Protein AF-A0A9W9V445-F1 (afdb_monomer_lite)

Radius of gyration: 30.76 Å; chains: 1; bounding box: 85×66×63 Å

Structure (mmCIF, N/CA/C/O backbone):
data_AF-A0A9W9V445-F1
#
_entry.id   AF-A0A9W9V445-F1
#
loop_
_atom_site.group_PDB
_atom_site.id
_atom_site.type_symbol
_atom_site.label_atom_id
_atom_site.label_alt_id
_atom_site.label_comp_id
_atom_site.label_asym_id
_atom_site.label_entity_id
_atom_site.label_seq_id
_atom_site.pdbx_PDB_ins_code
_atom_site.Cartn_x
_atom_site.Cartn_y
_atom_site.Cartn_z
_atom_site.occupancy
_atom_site.B_iso_or_equiv
_atom_site.auth_seq_id
_atom_site.auth_comp_id
_atom_site.auth_asym_id
_atom_site.auth_atom_id
_atom_site.pdbx_PDB_model_num
ATOM 1 N N . MET A 1 1 ? 63.139 -56.701 -39.073 1.00 40.16 1 MET A N 1
ATOM 2 C CA . MET A 1 1 ? 63.819 -56.403 -37.792 1.00 40.16 1 MET A CA 1
ATOM 3 C C . MET A 1 1 ? 64.157 -54.921 -37.763 1.00 40.16 1 MET A C 1
ATOM 5 O O . MET A 1 1 ? 64.751 -54.468 -38.732 1.00 40.16 1 MET A O 1
ATOM 9 N N . ARG A 1 2 ? 63.835 -54.246 -36.643 1.00 40.69 2 ARG A N 1
ATOM 10 C CA . ARG A 1 2 ? 64.072 -52.819 -36.305 1.00 40.69 2 ARG A CA 1
ATOM 11 C C . ARG A 1 2 ? 63.131 -51.822 -37.005 1.00 40.69 2 ARG A C 1
ATOM 13 O O . ARG A 1 2 ? 62.869 -51.989 -38.182 1.00 40.69 2 ARG A O 1
ATOM 20 N N . LEU A 1 3 ? 62.591 -50.780 -36.374 1.00 40.00 3 LEU A N 1
ATOM 21 C CA . LEU A 1 3 ? 62.615 -50.267 -34.995 1.00 40.00 3 LEU A CA 1
ATOM 22 C C . LEU A 1 3 ? 61.438 -49.271 -34.878 1.00 40.00 3 LEU A C 1
ATOM 24 O O . LEU A 1 3 ? 61.058 -48.643 -35.861 1.00 40.00 3 LEU A O 1
ATOM 28 N N . SER A 1 4 ? 60.870 -49.166 -33.682 1.00 45.94 4 SER A N 1
ATOM 29 C CA . SER A 1 4 ? 59.727 -48.337 -33.292 1.00 45.94 4 SER A CA 1
ATOM 30 C C . SER A 1 4 ? 59.902 -46.831 -33.532 1.00 45.94 4 SER A C 1
ATOM 32 O O . SER A 1 4 ? 60.993 -46.306 -33.328 1.00 45.94 4 SER A O 1
ATOM 34 N N . ALA A 1 5 ? 58.793 -46.124 -33.773 1.00 51.00 5 ALA A N 1
ATOM 35 C CA . ALA A 1 5 ? 58.554 -44.791 -33.212 1.00 51.00 5 ALA A CA 1
ATOM 36 C C . ALA A 1 5 ? 57.044 -44.516 -33.115 1.00 51.00 5 ALA A C 1
ATOM 38 O O . ALA A 1 5 ? 56.316 -44.541 -34.103 1.00 51.00 5 ALA A O 1
ATOM 39 N N . ILE A 1 6 ? 56.597 -44.304 -31.881 1.00 55.03 6 ILE A N 1
ATOM 40 C CA . ILE A 1 6 ? 55.243 -43.944 -31.466 1.00 55.03 6 ILE A CA 1
ATOM 41 C C . ILE A 1 6 ? 55.073 -42.439 -31.695 1.00 55.03 6 ILE A C 1
ATOM 43 O O . ILE A 1 6 ? 55.910 -41.667 -31.235 1.00 55.03 6 ILE A O 1
ATOM 47 N N . LEU A 1 7 ? 53.979 -42.015 -32.330 1.00 53.41 7 LEU A N 1
ATOM 48 C CA . LEU A 1 7 ? 53.530 -40.621 -32.308 1.00 53.41 7 LEU A CA 1
ATOM 49 C C . LEU A 1 7 ? 52.068 -40.573 -31.854 1.00 53.41 7 LEU A C 1
ATOM 51 O O . LEU A 1 7 ? 51.158 -40.990 -32.568 1.00 53.41 7 LEU A O 1
ATOM 55 N N . LEU A 1 8 ? 51.880 -40.086 -30.625 1.00 53.28 8 LEU A N 1
ATOM 56 C CA . LEU A 1 8 ? 50.598 -39.663 -30.078 1.00 53.28 8 LEU A CA 1
ATOM 57 C C . LEU A 1 8 ? 50.158 -38.355 -30.745 1.00 53.28 8 LEU A C 1
ATOM 59 O O . LEU A 1 8 ? 50.933 -37.404 -30.796 1.00 53.28 8 LEU A O 1
ATOM 63 N N . ALA A 1 9 ? 48.886 -38.270 -31.126 1.00 52.50 9 ALA A N 1
ATOM 64 C CA . ALA A 1 9 ? 48.158 -37.006 -31.173 1.00 52.50 9 ALA A CA 1
ATOM 65 C C . ALA A 1 9 ? 46.660 -37.273 -30.966 1.00 52.50 9 ALA A C 1
ATOM 67 O O . ALA A 1 9 ? 45.890 -37.451 -31.905 1.00 52.50 9 ALA A O 1
ATOM 68 N N . THR A 1 10 ? 46.245 -37.317 -29.703 1.00 52.97 10 THR A N 1
ATOM 69 C CA . THR A 1 10 ? 44.850 -37.126 -29.307 1.00 52.97 10 THR A CA 1
ATOM 70 C C . THR A 1 10 ? 44.477 -35.670 -29.569 1.00 52.97 10 THR A C 1
ATOM 72 O O . THR A 1 10 ? 44.942 -34.785 -28.853 1.00 52.97 10 THR A O 1
ATOM 75 N N . GLN A 1 11 ? 43.642 -35.408 -30.573 1.00 55.53 11 GLN A N 1
ATOM 76 C CA . GLN A 1 11 ? 42.953 -34.125 -30.695 1.00 55.53 11 GLN A CA 1
ATOM 77 C C . GLN A 1 11 ? 41.474 -34.326 -30.383 1.00 55.53 11 GLN A C 1
ATOM 79 O O . GLN A 1 11 ? 40.670 -34.770 -31.197 1.00 55.53 11 GLN A O 1
ATOM 84 N N . THR A 1 12 ? 41.158 -34.019 -29.131 1.00 46.72 12 THR A N 1
ATOM 85 C CA . THR A 1 12 ? 39.826 -33.738 -28.615 1.00 46.72 12 THR A CA 1
ATOM 86 C C . THR A 1 12 ? 39.226 -32.566 -29.388 1.00 46.72 12 THR A C 1
ATOM 88 O O . THR A 1 12 ? 39.647 -31.425 -29.197 1.00 46.72 12 THR A O 1
ATOM 91 N N . LEU A 1 13 ? 38.231 -32.814 -30.242 1.00 48.59 13 LEU A N 1
ATOM 92 C CA . LEU A 1 13 ? 37.425 -31.732 -30.803 1.00 48.59 13 LEU A CA 1
ATOM 93 C C . LEU A 1 13 ? 36.432 -31.261 -29.735 1.00 48.59 13 LEU A C 1
ATOM 95 O O . LEU A 1 13 ? 35.345 -31.808 -29.551 1.00 48.59 13 LEU A O 1
ATOM 99 N N . GLN A 1 14 ? 36.877 -30.248 -28.998 1.00 47.19 14 GLN A N 1
ATOM 100 C CA . GLN A 1 14 ? 36.073 -29.398 -28.137 1.00 47.19 14 GLN A CA 1
ATOM 101 C C . GLN A 1 14 ? 34.938 -28.777 -28.965 1.00 47.19 14 GLN A C 1
ATOM 103 O O . GLN A 1 14 ? 35.184 -27.976 -29.864 1.00 47.19 14 GLN A O 1
ATOM 108 N N . ARG A 1 15 ? 33.682 -29.104 -28.646 1.00 45.16 15 ARG A N 1
ATOM 109 C CA . ARG A 1 15 ? 32.560 -28.203 -28.933 1.00 45.16 15 ARG A CA 1
ATOM 110 C C . ARG A 1 15 ? 32.452 -27.241 -27.751 1.00 45.16 15 ARG A C 1
ATOM 112 O O . ARG A 1 15 ? 32.084 -27.700 -26.668 1.00 45.16 15 ARG A O 1
ATOM 119 N N . PRO A 1 16 ? 32.769 -25.944 -27.899 1.00 50.16 16 PRO A N 1
ATOM 120 C CA . PRO A 1 16 ? 32.435 -24.989 -26.863 1.00 50.16 16 PRO A CA 1
ATOM 121 C C . PRO A 1 16 ? 30.910 -24.872 -26.814 1.00 50.16 16 PRO A C 1
ATOM 123 O O . PRO A 1 16 ? 30.241 -24.585 -27.806 1.00 50.16 16 PRO A O 1
ATOM 126 N N . VAL A 1 17 ? 30.374 -25.161 -25.635 1.00 50.66 17 VAL A N 1
ATOM 127 C CA . VAL A 1 17 ? 28.994 -24.911 -25.243 1.00 50.66 17 VAL A CA 1
ATOM 128 C C . VAL A 1 17 ? 28.722 -23.416 -25.44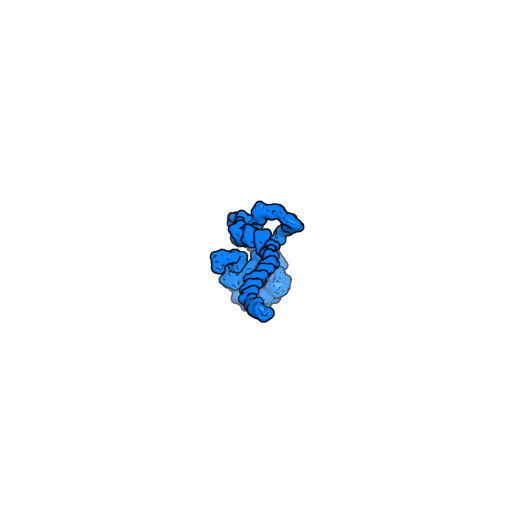0 1.00 50.66 17 VAL A C 1
ATOM 130 O O . VAL A 1 17 ? 29.191 -22.585 -24.664 1.00 50.66 17 VAL A O 1
ATOM 133 N N . MET A 1 18 ? 27.976 -23.057 -26.490 1.00 54.84 18 MET A N 1
ATOM 134 C CA . MET A 1 18 ? 27.376 -21.728 -26.623 1.00 54.84 18 MET A CA 1
ATOM 135 C C . MET A 1 18 ? 26.239 -21.593 -25.603 1.00 54.84 18 MET A C 1
ATOM 137 O O . MET A 1 18 ? 25.065 -21.718 -25.931 1.00 54.84 18 MET A O 1
ATOM 141 N N . ALA A 1 19 ? 26.603 -21.349 -24.347 1.00 52.50 19 ALA A N 1
ATOM 142 C CA . ALA A 1 19 ? 25.705 -20.889 -23.292 1.00 52.50 19 ALA A CA 1
ATOM 143 C C . ALA A 1 19 ? 26.143 -19.488 -22.837 1.00 52.50 19 ALA A C 1
ATOM 145 O O . ALA A 1 19 ? 26.524 -19.289 -21.692 1.00 52.50 19 ALA A O 1
ATOM 146 N N . TRP A 1 20 ? 26.169 -18.523 -23.761 1.00 49.12 20 TRP A N 1
ATOM 147 C CA . TRP A 1 20 ? 26.598 -17.140 -23.488 1.00 49.12 20 TRP A CA 1
ATOM 148 C C . TRP A 1 20 ? 25.628 -16.093 -24.059 1.00 49.12 20 TRP A C 1
ATOM 150 O O . TRP A 1 20 ? 26.036 -14.994 -24.410 1.00 49.12 20 TRP A O 1
ATOM 160 N N . VAL A 1 21 ? 24.331 -16.411 -24.140 1.00 49.03 21 VAL A N 1
ATOM 161 C CA . VAL A 1 21 ? 23.286 -15.433 -24.530 1.00 49.03 21 VAL A CA 1
ATOM 162 C C . VAL A 1 21 ? 22.368 -15.058 -23.351 1.00 49.03 21 VAL A C 1
ATOM 164 O O . VAL A 1 21 ? 21.496 -14.214 -23.487 1.00 49.03 21 VAL A O 1
ATOM 167 N N . GLY A 1 22 ? 22.574 -15.638 -22.160 1.00 45.44 22 GLY A N 1
ATOM 168 C CA . GLY A 1 22 ? 21.703 -15.427 -20.989 1.00 45.44 22 GLY A CA 1
ATOM 169 C C . GLY A 1 22 ? 22.241 -14.503 -19.889 1.00 45.44 22 GLY A C 1
ATOM 170 O O . GLY A 1 22 ? 21.550 -14.288 -18.902 1.00 45.44 22 GLY A O 1
ATOM 171 N N . LEU A 1 23 ? 23.469 -13.983 -20.005 1.00 45.88 23 LEU A N 1
ATOM 172 C CA . LEU A 1 23 ? 24.137 -13.263 -18.903 1.00 45.88 23 LEU A CA 1
ATOM 173 C C . LEU A 1 23 ? 24.054 -11.732 -18.992 1.00 45.88 23 LEU A C 1
ATOM 175 O O . LEU A 1 23 ? 24.253 -11.055 -17.988 1.00 45.88 23 LEU A O 1
ATOM 179 N N . GLN A 1 24 ? 23.733 -11.163 -20.157 1.00 44.56 24 GLN A N 1
ATOM 180 C CA . GLN A 1 24 ? 23.664 -9.703 -20.318 1.00 44.56 24 GLN A CA 1
ATOM 181 C C . GLN A 1 24 ? 22.352 -9.086 -19.808 1.00 44.56 24 GLN A C 1
ATOM 183 O O . GLN A 1 24 ? 22.333 -7.895 -19.512 1.00 44.56 24 GLN A O 1
ATOM 188 N N . SER A 1 25 ? 21.285 -9.870 -19.616 1.00 47.72 25 SER A N 1
ATOM 189 C CA . SER A 1 25 ? 20.020 -9.367 -19.055 1.00 47.72 25 SER A CA 1
ATOM 190 C C . SER A 1 25 ? 20.063 -9.148 -17.538 1.00 47.72 25 SER A C 1
ATOM 192 O O . SER A 1 25 ? 19.163 -8.522 -16.991 1.00 47.72 25 SER A O 1
ATOM 194 N N . VAL A 1 26 ? 21.099 -9.643 -16.847 1.00 51.41 26 VAL A N 1
ATOM 195 C CA . VAL A 1 26 ? 21.236 -9.529 -15.381 1.00 51.41 26 VAL A CA 1
ATOM 196 C C . VAL A 1 26 ? 21.886 -8.199 -14.963 1.00 51.41 26 VAL A C 1
ATOM 198 O O . VAL A 1 26 ? 21.786 -7.793 -13.811 1.00 51.41 26 VAL A O 1
ATOM 201 N N . LEU A 1 27 ? 22.533 -7.483 -15.889 1.00 53.69 27 LEU A N 1
ATOM 202 C CA . LEU A 1 27 ? 23.298 -6.263 -15.579 1.00 53.69 27 LEU A CA 1
ATOM 203 C C . LEU A 1 27 ? 22.538 -4.958 -15.834 1.00 53.69 27 LEU A C 1
ATOM 205 O O . LEU A 1 27 ? 22.994 -3.888 -15.432 1.00 53.69 27 LEU A O 1
ATOM 209 N N . SER A 1 28 ? 21.392 -5.017 -16.503 1.00 62.34 28 SER A N 1
ATOM 210 C CA . SER A 1 28 ? 20.640 -3.826 -16.868 1.00 62.34 28 SER A CA 1
ATOM 211 C C . SER A 1 28 ? 19.577 -3.540 -15.802 1.00 62.34 28 SER A C 1
ATOM 213 O O . SER A 1 28 ? 18.540 -4.200 -15.758 1.00 62.34 28 SER A O 1
ATOM 215 N N . ARG A 1 29 ? 19.862 -2.588 -14.903 1.00 72.75 29 ARG A N 1
ATOM 216 C CA . ARG A 1 29 ? 18.936 -2.177 -13.833 1.00 72.75 29 ARG A CA 1
ATOM 217 C C . ARG A 1 29 ? 17.658 -1.579 -14.439 1.00 72.75 29 ARG A C 1
ATOM 219 O O . ARG A 1 29 ? 17.781 -0.746 -15.336 1.00 72.75 29 ARG A O 1
ATOM 226 N N . PRO A 1 30 ? 16.459 -1.955 -13.962 1.00 82.94 30 PRO A N 1
ATOM 227 C CA . PRO A 1 30 ? 15.220 -1.344 -14.433 1.00 82.94 30 PRO A CA 1
ATOM 228 C C . PRO A 1 30 ? 15.207 0.162 -14.143 1.00 82.94 30 PRO A C 1
ATOM 230 O O . PRO A 1 30 ? 15.832 0.627 -13.184 1.00 82.94 30 PRO A O 1
ATOM 233 N N . ALA A 1 31 ? 14.491 0.923 -14.971 1.00 87.69 31 ALA A N 1
ATOM 234 C CA . ALA A 1 31 ? 14.257 2.337 -14.709 1.00 87.69 31 ALA A CA 1
ATOM 235 C C . ALA A 1 31 ? 13.204 2.446 -13.604 1.00 87.69 31 ALA A C 1
ATOM 237 O O . ALA A 1 31 ? 12.093 1.952 -13.776 1.00 87.69 31 ALA A O 1
ATOM 238 N N . CYS A 1 32 ? 13.558 3.042 -12.465 1.00 90.06 32 CYS A N 1
ATOM 239 C CA . CYS A 1 32 ? 12.673 3.124 -11.308 1.00 90.06 32 CYS A CA 1
ATOM 240 C C . CYS A 1 32 ? 12.432 4.569 -10.877 1.00 90.06 32 CYS A C 1
ATOM 242 O O . CYS A 1 32 ? 13.363 5.373 -10.819 1.00 90.06 32 CYS A O 1
ATOM 244 N N . TYR A 1 33 ? 11.191 4.862 -10.501 1.00 92.44 33 TYR A N 1
ATOM 245 C CA . TYR A 1 33 ? 10.725 6.182 -10.102 1.00 92.44 33 TYR A CA 1
ATOM 246 C C . TYR A 1 33 ? 10.020 6.077 -8.754 1.00 92.44 33 TYR A C 1
ATOM 248 O O . TYR A 1 33 ? 9.085 5.291 -8.590 1.00 92.44 33 TYR A O 1
ATOM 256 N N . ASP A 1 34 ? 10.490 6.851 -7.778 1.00 94.44 34 ASP A N 1
ATOM 257 C CA . ASP A 1 34 ? 9.814 6.979 -6.492 1.00 94.44 34 ASP A CA 1
ATOM 258 C C . ASP A 1 34 ? 8.644 7.961 -6.617 1.00 94.44 34 ASP A C 1
ATOM 260 O O . ASP A 1 34 ? 8.770 9.033 -7.209 1.00 94.44 34 ASP A O 1
ATOM 264 N N . SER A 1 35 ? 7.503 7.590 -6.043 1.00 94.44 35 SER A N 1
ATOM 265 C CA . SER A 1 35 ? 6.296 8.415 -6.029 1.00 94.44 35 SER A CA 1
ATOM 266 C C . SER A 1 35 ? 5.482 8.165 -4.772 1.00 94.44 35 SER A C 1
ATOM 268 O O . SER A 1 35 ? 5.492 7.056 -4.232 1.00 94.44 35 SER A O 1
ATOM 270 N N . ASP A 1 36 ? 4.711 9.161 -4.353 1.00 95.69 36 ASP A N 1
ATOM 271 C CA . ASP A 1 36 ? 3.769 9.015 -3.250 1.00 95.69 36 ASP A CA 1
ATOM 272 C C . ASP A 1 36 ? 2.331 8.949 -3.785 1.00 95.69 36 ASP A C 1
ATOM 274 O O . ASP A 1 36 ? 1.916 9.760 -4.615 1.00 95.69 36 ASP A O 1
ATOM 278 N N . VAL A 1 37 ? 1.579 7.949 -3.326 1.00 93.88 37 VAL A N 1
ATOM 279 C CA . VAL A 1 37 ? 0.193 7.691 -3.722 1.00 93.88 37 VAL A CA 1
ATOM 280 C C . VAL A 1 37 ? -0.723 8.065 -2.568 1.00 93.88 37 VAL A C 1
ATOM 282 O O . VAL A 1 37 ? -0.670 7.462 -1.495 1.00 93.88 37 VAL A O 1
ATOM 285 N N . THR A 1 38 ? -1.605 9.036 -2.794 1.00 96.38 38 THR A N 1
ATOM 286 C CA . THR A 1 38 ? -2.627 9.398 -1.810 1.00 96.38 38 THR A CA 1
ATOM 287 C C . THR A 1 38 ? -3.816 8.447 -1.911 1.00 96.38 38 THR A C 1
ATOM 289 O O . THR A 1 38 ? -4.432 8.317 -2.967 1.00 96.38 38 THR A O 1
ATOM 292 N N . VAL A 1 39 ? -4.151 7.794 -0.799 1.00 94.12 39 VAL A N 1
ATOM 293 C CA . VAL A 1 39 ? -5.283 6.873 -0.679 1.00 94.12 39 VAL A CA 1
ATOM 294 C C . VAL A 1 39 ? -6.247 7.395 0.373 1.00 94.12 39 VAL A C 1
ATOM 296 O O . VAL A 1 39 ? -5.875 7.623 1.525 1.00 94.12 39 VAL A O 1
ATOM 299 N N . HIS A 1 40 ? -7.506 7.544 -0.021 1.00 96.00 40 HIS A N 1
ATOM 300 C CA . HIS A 1 40 ? -8.592 7.891 0.883 1.00 96.00 40 HIS A CA 1
ATOM 301 C C . HIS A 1 40 ? -9.292 6.618 1.339 1.00 96.00 40 HIS A C 1
ATOM 303 O O . HIS A 1 40 ? -9.750 5.825 0.517 1.00 96.00 40 HIS A O 1
ATOM 309 N N . VAL A 1 41 ? -9.402 6.438 2.650 1.00 93.56 41 VAL A N 1
ATOM 310 C CA . VAL A 1 41 ? -10.205 5.367 3.236 1.00 93.56 41 VAL A CA 1
ATOM 311 C C . VAL A 1 41 ? -11.365 5.975 3.998 1.00 93.56 41 VAL A C 1
ATOM 313 O O . VAL A 1 41 ? -11.233 7.009 4.655 1.00 93.56 41 VAL A O 1
ATOM 316 N N . SER A 1 42 ? -12.514 5.324 3.898 1.00 94.69 42 SER A N 1
ATOM 317 C CA . SER A 1 42 ? -13.712 5.704 4.633 1.00 94.69 42 SER A CA 1
ATOM 318 C C . SER A 1 42 ? -14.020 4.636 5.662 1.00 94.69 42 SER A C 1
ATOM 320 O O . SER A 1 42 ? -13.941 3.445 5.368 1.00 94.69 42 SER A O 1
ATOM 322 N N . LYS A 1 43 ? -14.368 5.073 6.868 1.00 93.06 43 LYS A N 1
ATOM 323 C CA . LYS A 1 43 ? -14.830 4.221 7.954 1.00 93.06 43 LYS A CA 1
ATOM 324 C C . LYS A 1 43 ? -16.001 3.355 7.487 1.00 93.06 43 LYS A C 1
ATOM 326 O O . LYS A 1 43 ? -16.944 3.867 6.889 1.00 93.06 43 LYS A O 1
ATOM 331 N N . THR A 1 44 ? -15.951 2.065 7.801 1.00 93.56 44 THR A N 1
ATOM 332 C CA . THR A 1 44 ? -17.011 1.098 7.457 1.00 93.56 44 THR A CA 1
ATOM 333 C C . THR A 1 44 ? -17.676 0.477 8.678 1.00 93.56 44 THR A C 1
ATOM 335 O O . THR A 1 44 ? -18.573 -0.343 8.533 1.00 93.56 44 THR A O 1
ATOM 338 N N . THR A 1 45 ? -17.196 0.798 9.874 1.00 90.88 45 THR A N 1
ATOM 339 C CA . THR A 1 45 ? -17.754 0.317 11.138 1.00 90.88 45 THR A CA 1
ATOM 340 C C . THR A 1 45 ? -18.703 1.347 11.745 1.00 90.88 45 THR A C 1
ATOM 342 O O . THR A 1 45 ? -18.459 2.557 11.675 1.00 90.88 45 THR A O 1
ATOM 345 N N . ASP A 1 46 ? -19.765 0.870 12.384 1.00 86.75 46 ASP A N 1
ATOM 346 C CA . ASP A 1 46 ? -20.751 1.722 13.055 1.00 86.75 46 ASP A CA 1
ATOM 347 C C . ASP A 1 46 ? -20.237 2.233 14.413 1.00 86.75 46 ASP A C 1
ATOM 349 O O . ASP A 1 46 ? -20.690 3.259 14.920 1.00 86.75 46 ASP A O 1
ATOM 353 N N . GLN A 1 47 ? -19.228 1.571 14.987 1.00 82.69 47 GLN A N 1
ATOM 354 C CA . GLN A 1 47 ? -18.656 1.910 16.292 1.00 82.69 47 GLN A CA 1
ATOM 355 C C . GLN A 1 47 ? -17.589 3.010 16.205 1.00 82.69 47 GLN A C 1
ATOM 357 O O . GLN A 1 47 ? -16.907 3.148 15.195 1.00 82.69 47 GLN A O 1
ATOM 362 N N . SER A 1 48 ? -17.430 3.836 17.242 1.00 81.69 48 SER A N 1
ATOM 363 C CA . SER A 1 48 ? -16.408 4.896 17.295 1.00 81.69 48 SER A CA 1
ATOM 364 C C . SER A 1 48 ? -15.306 4.537 18.288 1.00 81.69 48 SER A C 1
ATOM 366 O O . SER A 1 48 ? -15.575 4.415 19.478 1.00 81.69 48 SER A O 1
ATOM 368 N N . PHE A 1 49 ? -14.066 4.419 17.808 1.00 76.81 49 PHE A N 1
ATOM 369 C CA . PHE A 1 49 ? -12.925 3.922 18.594 1.00 76.81 49 PHE A CA 1
ATOM 370 C C . PHE A 1 49 ? -11.978 5.028 19.099 1.00 76.81 49 PHE A C 1
ATOM 372 O O . PHE A 1 49 ? -10.792 4.798 19.325 1.00 76.81 49 PHE A O 1
ATOM 379 N N . VAL A 1 50 ? -12.466 6.261 19.252 1.00 71.38 50 VAL A N 1
ATOM 380 C CA . VAL A 1 50 ? -11.631 7.405 19.660 1.00 71.38 50 VAL A CA 1
ATOM 381 C C . VAL A 1 50 ? -11.239 7.287 21.140 1.00 71.38 50 VAL A C 1
ATOM 383 O O . VAL A 1 50 ? -12.109 7.176 21.998 1.00 71.38 50 VAL A O 1
ATOM 386 N N . ASN A 1 51 ? -9.936 7.369 21.441 1.00 69.75 51 ASN A N 1
ATOM 387 C CA . ASN A 1 51 ? -9.360 7.341 22.798 1.00 69.75 51 ASN A CA 1
ATOM 388 C C . ASN A 1 51 ? -9.657 6.073 23.628 1.00 69.75 51 ASN A C 1
ATOM 390 O O . ASN A 1 51 ? -9.621 6.130 24.857 1.00 69.75 51 ASN A O 1
ATOM 394 N N . GLN A 1 52 ? -9.935 4.935 22.989 1.00 67.31 52 GLN A N 1
ATOM 395 C CA . GLN A 1 52 ? -10.149 3.670 23.697 1.00 67.31 52 GLN A CA 1
ATOM 396 C C . GLN A 1 52 ? -8.854 2.855 23.816 1.00 67.31 52 GLN A C 1
ATOM 398 O O . GLN A 1 52 ? -8.035 2.816 22.896 1.00 67.31 52 GLN A O 1
ATOM 403 N N . VAL A 1 53 ? -8.668 2.199 24.966 1.00 74.00 53 VAL A N 1
ATOM 404 C CA . VAL A 1 53 ? -7.667 1.131 25.128 1.00 74.00 53 VAL A CA 1
ATOM 405 C C . VAL A 1 53 ? -8.100 -0.045 24.249 1.00 74.00 53 VAL A C 1
ATOM 407 O O . VAL A 1 53 ? -9.293 -0.231 24.043 1.00 74.00 53 VAL A O 1
ATOM 410 N N . TYR A 1 54 ? -7.144 -0.805 23.707 1.00 69.81 54 TYR A N 1
ATOM 411 C CA . TYR A 1 54 ? -7.400 -1.931 22.800 1.00 69.81 54 TYR A CA 1
ATOM 412 C C . TYR A 1 54 ? -8.495 -2.867 23.360 1.00 69.81 54 TYR A C 1
ATOM 414 O O . TYR A 1 54 ? -8.251 -3.592 24.324 1.00 69.81 54 TYR A O 1
ATOM 422 N N . ASP A 1 55 ? -9.695 -2.813 22.775 1.00 78.81 55 ASP A N 1
ATOM 423 C CA . ASP A 1 55 ? -10.884 -3.576 23.181 1.00 78.81 55 ASP A CA 1
ATOM 424 C C . ASP A 1 55 ? -11.118 -4.753 22.211 1.00 78.81 55 ASP A C 1
ATOM 426 O O . ASP A 1 55 ? -10.687 -4.723 21.054 1.00 78.81 55 ASP A O 1
ATOM 430 N N . LEU A 1 56 ? -11.805 -5.802 22.666 1.00 85.88 56 LEU A N 1
ATOM 431 C CA . LEU A 1 56 ? -12.219 -6.954 21.861 1.00 85.88 56 LEU A CA 1
ATOM 432 C C . LEU A 1 56 ? -13.002 -6.531 20.613 1.00 85.88 56 LEU A C 1
ATOM 434 O O . LEU A 1 56 ? -12.852 -7.143 19.558 1.00 85.88 56 LEU A O 1
ATOM 438 N N . ASP A 1 57 ? -13.772 -5.452 20.705 1.00 84.38 57 ASP A N 1
ATOM 439 C CA . ASP A 1 57 ? -14.526 -4.901 19.581 1.00 84.38 57 ASP A CA 1
ATOM 440 C C . ASP A 1 57 ? -13.615 -4.410 18.441 1.00 84.38 57 ASP A C 1
ATOM 442 O O . ASP A 1 57 ? -13.900 -4.655 17.266 1.00 84.38 57 ASP A O 1
ATOM 446 N N . ILE A 1 58 ? -12.460 -3.813 18.768 1.00 86.56 58 ILE A N 1
ATOM 447 C CA . ILE A 1 58 ? -11.438 -3.432 17.776 1.00 86.56 58 ILE A CA 1
ATOM 448 C C . ILE A 1 58 ? -10.891 -4.686 17.093 1.00 86.56 58 ILE A C 1
ATOM 450 O O . ILE A 1 58 ? -10.746 -4.715 15.869 1.00 86.56 58 ILE A O 1
ATOM 454 N N . LEU A 1 59 ? -10.613 -5.739 17.868 1.00 87.44 59 LEU A N 1
ATOM 455 C CA . LEU A 1 59 ? -10.110 -7.002 17.333 1.00 87.44 59 LEU A CA 1
ATOM 456 C C . LEU A 1 59 ? -11.116 -7.645 16.369 1.00 87.44 59 LEU A C 1
ATOM 458 O O . LEU A 1 59 ? -10.730 -8.048 15.272 1.00 87.44 59 LEU A O 1
ATOM 462 N N . TYR A 1 60 ? -12.396 -7.714 16.741 1.00 90.44 60 TYR A N 1
ATOM 463 C CA . TYR A 1 60 ? -13.438 -8.276 15.880 1.00 90.44 60 TYR A CA 1
ATOM 464 C C . TYR A 1 60 ? -13.657 -7.444 14.616 1.00 90.44 60 TYR A C 1
ATOM 466 O O . TYR A 1 60 ? -13.767 -8.011 13.527 1.00 90.44 60 TYR A O 1
ATOM 474 N N . ALA A 1 61 ? -13.654 -6.115 14.729 1.00 88.81 61 ALA A N 1
ATOM 475 C CA . ALA A 1 61 ? -13.768 -5.230 13.576 1.00 88.81 61 ALA A CA 1
ATOM 476 C C . ALA A 1 61 ? -12.592 -5.419 12.598 1.00 88.81 61 ALA A C 1
ATOM 478 O O . ALA A 1 61 ? -12.809 -5.564 11.392 1.00 88.81 61 ALA A O 1
ATOM 479 N N . LEU A 1 62 ? -11.354 -5.506 13.102 1.00 88.25 62 LEU A N 1
ATOM 480 C CA . LEU A 1 62 ? -10.165 -5.771 12.281 1.00 88.25 62 LEU A CA 1
ATOM 481 C C . LEU A 1 62 ? -10.183 -7.172 11.655 1.00 88.25 62 LEU A C 1
ATOM 483 O O . LEU A 1 62 ? -9.873 -7.313 10.471 1.00 88.25 62 LEU A O 1
ATOM 487 N N . ALA A 1 63 ? -10.590 -8.202 12.404 1.00 89.88 63 ALA A N 1
ATOM 488 C CA . ALA A 1 63 ? -10.746 -9.563 11.884 1.00 89.88 63 ALA A CA 1
ATOM 489 C C . ALA A 1 63 ? -11.806 -9.630 10.769 1.00 89.88 63 ALA A C 1
ATOM 491 O O . ALA A 1 63 ? -11.629 -10.338 9.776 1.00 89.88 63 ALA A O 1
ATOM 492 N N . GLY A 1 64 ? -12.867 -8.829 10.893 1.00 91.81 64 GLY A N 1
ATOM 493 C CA . GLY A 1 64 ? -13.882 -8.609 9.863 1.00 91.81 64 GLY A CA 1
ATOM 494 C C . GLY A 1 64 ? -13.442 -7.698 8.711 1.00 91.81 64 GLY A C 1
ATOM 495 O O . GLY A 1 64 ? -14.262 -7.390 7.850 1.00 91.81 64 GLY A O 1
ATOM 496 N N . LYS A 1 65 ? -12.172 -7.265 8.674 1.00 90.31 65 LYS A N 1
ATOM 497 C CA . LYS A 1 65 ? -11.602 -6.352 7.666 1.00 90.31 65 LYS A CA 1
ATOM 498 C C . LYS A 1 65 ? -12.330 -5.003 7.576 1.00 90.31 65 LYS A C 1
ATOM 500 O O . LYS A 1 65 ? -12.372 -4.394 6.508 1.00 90.31 65 LYS A O 1
ATOM 505 N N . GLN A 1 66 ? -12.908 -4.533 8.680 1.00 92.50 66 GLN A N 1
ATOM 506 C CA . GLN A 1 66 ? -13.557 -3.227 8.735 1.00 92.50 66 GLN A CA 1
ATOM 507 C C . GLN A 1 66 ? -12.526 -2.100 8.848 1.00 92.50 66 GLN A C 1
ATOM 509 O O . GLN A 1 66 ? -11.485 -2.233 9.492 1.00 92.50 66 GLN A O 1
ATOM 514 N N . ILE A 1 67 ? -12.852 -0.954 8.254 1.00 90.31 67 ILE A N 1
ATOM 515 C CA . ILE A 1 67 ? -12.072 0.275 8.363 1.00 90.31 67 ILE A CA 1
ATOM 516 C C . ILE A 1 67 ? -12.569 1.047 9.585 1.00 90.31 67 ILE A C 1
ATOM 518 O O . ILE A 1 67 ? -13.727 1.469 9.639 1.00 90.31 67 ILE A O 1
ATOM 522 N N . LEU A 1 68 ? -11.681 1.239 10.560 1.00 90.50 68 LEU A N 1
ATOM 523 C CA . LEU A 1 68 ? -12.033 1.820 11.859 1.00 90.50 68 LEU A CA 1
ATOM 524 C C . LEU A 1 68 ? -12.161 3.347 11.841 1.00 90.50 68 LEU A C 1
ATOM 526 O O . LEU A 1 68 ? -12.897 3.920 12.644 1.00 90.50 68 LEU A O 1
ATOM 530 N N . VAL A 1 69 ? -11.452 4.011 10.925 1.00 89.31 69 VAL A N 1
ATOM 531 C CA . VAL A 1 69 ? -11.384 5.474 10.825 1.00 89.31 69 VAL A CA 1
ATOM 532 C C . VAL A 1 69 ? -11.380 5.925 9.368 1.00 89.31 69 VAL A C 1
ATOM 534 O O . VAL A 1 69 ? -10.822 5.250 8.507 1.00 89.31 69 VAL A O 1
ATOM 537 N N . SER A 1 70 ? -11.973 7.087 9.094 1.00 92.19 70 SER A N 1
ATOM 538 C CA . SER A 1 70 ? -11.835 7.753 7.796 1.00 92.19 70 SER A CA 1
ATOM 539 C C . SER A 1 70 ? -10.584 8.615 7.811 1.00 92.19 70 SER A C 1
ATOM 541 O O . SER A 1 70 ? -10.429 9.446 8.706 1.00 92.19 70 SER A O 1
ATOM 543 N N . ASN A 1 71 ? -9.698 8.436 6.837 1.00 92.50 71 ASN A N 1
ATOM 544 C CA . ASN A 1 71 ? -8.502 9.259 6.726 1.00 92.50 71 ASN A CA 1
ATOM 545 C C . ASN A 1 71 ? -7.929 9.236 5.304 1.00 92.50 71 ASN A C 1
ATOM 547 O O . ASN A 1 71 ? -8.320 8.423 4.466 1.00 92.50 71 ASN A O 1
ATOM 551 N N . SER A 1 72 ? -6.981 10.132 5.053 1.00 95.75 72 SER A N 1
ATOM 552 C CA . SER A 1 72 ? -6.158 10.146 3.850 1.00 95.75 72 SER A CA 1
ATOM 553 C C . SER A 1 72 ? -4.737 9.761 4.229 1.00 95.75 72 SER A C 1
ATOM 555 O O . SER A 1 72 ? -4.130 10.388 5.095 1.00 95.75 72 SER A O 1
ATOM 557 N N . TYR A 1 73 ? -4.213 8.731 3.582 1.00 93.06 73 TYR A N 1
ATOM 558 C CA . TYR A 1 73 ? -2.852 8.260 3.787 1.00 93.06 73 TYR A CA 1
ATOM 559 C C . TYR A 1 73 ? -2.029 8.548 2.545 1.00 93.06 73 TYR A C 1
ATOM 561 O O . TYR A 1 73 ? -2.507 8.350 1.430 1.00 93.06 73 TYR A O 1
ATOM 569 N N . ASN A 1 74 ? -0.788 8.985 2.741 1.00 96.38 74 ASN A N 1
ATOM 570 C CA . ASN A 1 74 ? 0.167 9.099 1.652 1.00 96.38 74 ASN A CA 1
ATOM 571 C C . ASN A 1 74 ? 1.119 7.901 1.707 1.00 96.38 74 ASN A C 1
ATOM 573 O O . ASN A 1 74 ? 1.840 7.721 2.689 1.00 96.38 74 ASN A O 1
ATOM 577 N N . ILE A 1 75 ? 1.062 7.045 0.691 1.00 94.25 75 ILE A N 1
ATOM 578 C CA . ILE A 1 75 ? 1.812 5.793 0.623 1.00 94.25 75 ILE A CA 1
ATOM 579 C C . ILE A 1 75 ? 3.016 6.007 -0.282 1.00 94.25 75 ILE A C 1
ATOM 581 O O . ILE A 1 75 ? 2.857 6.236 -1.480 1.00 94.25 75 ILE A O 1
ATOM 585 N N . SER A 1 76 ? 4.223 5.878 0.267 1.00 95.25 76 SER A N 1
ATOM 586 C CA . SER A 1 76 ? 5.425 5.923 -0.560 1.00 95.25 76 SER A CA 1
ATOM 587 C C . SER A 1 76 ? 5.588 4.631 -1.351 1.00 95.25 76 SER A C 1
ATOM 589 O O . SER A 1 76 ? 5.541 3.529 -0.804 1.00 95.25 76 SER A O 1
ATOM 591 N N . SER A 1 77 ? 5.815 4.775 -2.648 1.00 94.56 77 SER A N 1
ATOM 592 C CA . SER A 1 77 ? 5.897 3.688 -3.617 1.00 94.56 77 SER A CA 1
ATOM 593 C C . SER A 1 77 ? 7.101 3.875 -4.538 1.00 94.56 77 SER A C 1
ATOM 595 O O . SER A 1 77 ? 7.772 4.912 -4.513 1.00 94.56 77 SER A O 1
ATOM 597 N N . ARG A 1 78 ? 7.402 2.835 -5.314 1.00 93.38 78 ARG A N 1
ATOM 598 C CA . ARG A 1 78 ? 8.391 2.856 -6.387 1.00 93.38 78 ARG A CA 1
ATOM 599 C C . ARG A 1 78 ? 7.831 2.069 -7.561 1.00 93.38 78 ARG A C 1
ATOM 601 O O . ARG A 1 78 ? 7.481 0.904 -7.389 1.00 93.38 78 ARG A O 1
ATOM 608 N N . LEU A 1 79 ? 7.754 2.696 -8.728 1.00 92.38 79 LEU A N 1
ATOM 609 C CA . LEU A 1 79 ? 7.410 2.033 -9.981 1.00 92.38 79 LEU A CA 1
ATOM 610 C C . LEU A 1 79 ? 8.698 1.735 -10.738 1.00 92.38 79 LEU A C 1
ATOM 612 O O . LEU A 1 79 ? 9.519 2.632 -10.899 1.00 92.38 79 LEU A O 1
ATOM 616 N N . CYS A 1 80 ? 8.869 0.500 -11.19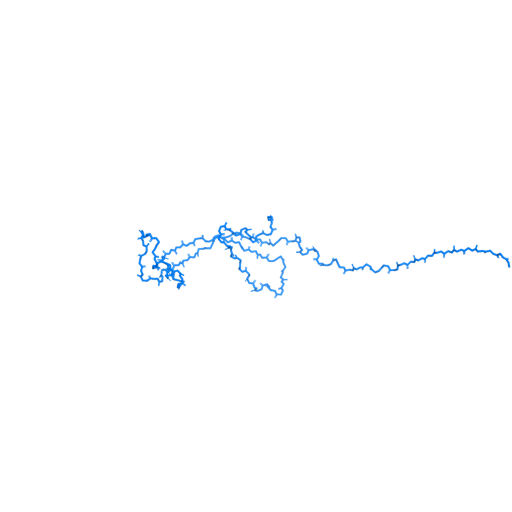6 1.00 89.50 80 CYS A N 1
ATOM 617 C CA . CYS A 1 80 ? 9.998 0.105 -12.026 1.00 89.50 80 CYS A CA 1
ATOM 618 C C . CYS A 1 80 ? 9.494 -0.412 -13.370 1.00 89.50 80 CYS A C 1
ATOM 620 O O . CYS A 1 80 ? 8.619 -1.276 -13.414 1.00 89.50 80 CYS A O 1
ATOM 622 N N . GLU A 1 81 ? 10.072 0.097 -14.450 1.00 88.56 81 GLU A N 1
ATOM 623 C CA . GLU A 1 81 ? 9.751 -0.293 -15.816 1.00 88.56 81 GLU A CA 1
ATOM 624 C C . GLU A 1 81 ? 10.879 -1.160 -16.397 1.00 88.56 81 GLU A C 1
ATOM 626 O O . GLU A 1 81 ? 12.070 -0.878 -16.183 1.00 88.56 81 GLU A O 1
ATOM 631 N N . PRO A 1 82 ? 10.539 -2.241 -17.121 1.00 85.81 82 PRO A N 1
ATOM 632 C CA . PRO A 1 82 ? 11.538 -3.055 -17.790 1.00 85.81 82 PRO A CA 1
ATOM 633 C C . PRO A 1 82 ? 12.183 -2.256 -18.929 1.00 85.81 82 PRO A C 1
ATOM 635 O O . PRO A 1 82 ? 11.513 -1.548 -19.674 1.00 85.81 82 PRO A O 1
ATOM 638 N N . LEU A 1 83 ? 13.497 -2.411 -19.110 1.00 83.06 83 LEU A N 1
ATOM 639 C CA . LEU A 1 83 ? 14.241 -1.706 -20.165 1.00 83.06 83 LEU A CA 1
ATOM 640 C C . LEU A 1 83 ? 13.881 -2.164 -21.585 1.00 83.06 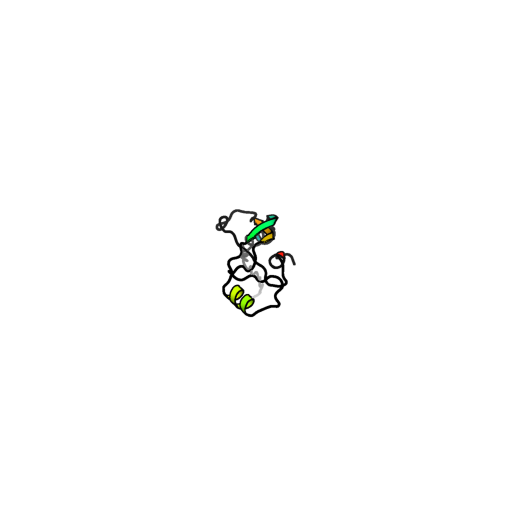83 LEU A C 1
ATOM 642 O O . LEU A 1 83 ? 14.195 -1.480 -22.556 1.00 83.06 83 LEU A O 1
ATOM 646 N N . GLN A 1 84 ? 13.273 -3.341 -21.712 1.00 81.62 84 GLN A N 1
ATOM 647 C CA . GLN A 1 84 ? 12.816 -3.898 -22.976 1.00 81.62 84 GLN A CA 1
ATOM 648 C C . GLN A 1 84 ? 11.401 -4.425 -22.797 1.00 81.62 84 GLN A C 1
ATOM 650 O O . GLN A 1 84 ? 11.077 -5.025 -21.767 1.00 81.62 84 GLN A O 1
ATOM 655 N N . THR A 1 85 ? 10.572 -4.228 -23.816 1.00 81.25 85 THR A N 1
ATOM 656 C CA . THR A 1 85 ? 9.264 -4.867 -23.869 1.00 81.25 85 THR A CA 1
ATOM 657 C C . THR A 1 85 ? 9.441 -6.381 -23.963 1.00 81.25 85 THR A C 1
ATOM 659 O O . THR A 1 85 ? 10.314 -6.891 -24.665 1.00 81.25 85 THR A O 1
ATOM 662 N N . ASN A 1 86 ? 8.632 -7.114 -23.211 1.00 80.88 86 ASN A N 1
ATOM 663 C CA . ASN A 1 86 ? 8.632 -8.567 -23.181 1.00 80.88 86 ASN A CA 1
ATOM 664 C C . ASN A 1 86 ? 7.186 -9.078 -23.227 1.00 80.88 86 ASN A C 1
ATOM 666 O O . ASN A 1 86 ? 6.233 -8.306 -23.327 1.00 80.88 86 ASN A O 1
ATOM 670 N N . THR A 1 87 ? 7.011 -10.395 -23.162 1.00 84.12 87 THR A N 1
ATOM 671 C CA . THR A 1 87 ? 5.696 -11.052 -23.236 1.00 84.12 87 THR A CA 1
ATOM 672 C C . THR A 1 87 ? 4.745 -10.710 -22.083 1.00 84.12 87 THR A C 1
ATOM 674 O O . THR A 1 87 ? 3.601 -11.144 -22.118 1.00 84.12 87 THR A O 1
ATOM 677 N N . HIS A 1 88 ? 5.201 -9.958 -21.078 1.00 83.19 88 HIS A N 1
ATOM 678 C CA . HIS A 1 88 ? 4.450 -9.573 -19.881 1.00 83.19 88 HIS A CA 1
ATOM 679 C C . HIS A 1 88 ? 4.445 -8.054 -19.654 1.00 83.19 88 HIS A C 1
ATOM 681 O O . HIS A 1 88 ? 4.228 -7.597 -18.534 1.00 83.19 88 HIS A O 1
ATOM 687 N N . SER A 1 89 ? 4.703 -7.248 -20.691 1.00 82.00 89 SER A N 1
ATOM 688 C CA . SER A 1 89 ? 4.717 -5.779 -20.579 1.00 82.00 89 SER A CA 1
ATOM 689 C C . SER A 1 89 ? 3.365 -5.152 -20.217 1.00 82.00 89 SER A C 1
ATOM 691 O O . SER A 1 89 ? 3.317 -3.970 -19.899 1.00 82.00 89 SER A O 1
ATOM 693 N N . ASP A 1 90 ? 2.280 -5.920 -20.258 1.00 87.69 90 ASP A N 1
ATOM 694 C CA . ASP A 1 90 ? 0.930 -5.537 -19.838 1.00 87.69 90 ASP A CA 1
ATOM 695 C C . ASP A 1 90 ? 0.627 -5.871 -18.365 1.00 87.69 90 ASP A C 1
ATOM 697 O O . ASP A 1 90 ? -0.442 -5.538 -17.853 1.00 87.69 90 ASP A O 1
ATOM 701 N N . THR A 1 91 ? 1.552 -6.536 -17.672 1.00 90.31 91 THR A N 1
ATOM 702 C CA . THR A 1 91 ? 1.342 -7.045 -16.318 1.00 90.31 91 THR A CA 1
ATOM 703 C C . THR A 1 91 ? 2.005 -6.142 -15.282 1.00 90.31 91 THR A C 1
ATOM 705 O O . THR A 1 91 ? 3.198 -5.854 -15.358 1.00 90.31 91 THR A O 1
ATOM 708 N N . LEU A 1 92 ? 1.247 -5.753 -14.251 1.00 91.50 92 LEU A N 1
ATOM 709 C CA . LEU A 1 92 ? 1.773 -5.047 -13.083 1.00 91.50 92 LEU A CA 1
ATOM 710 C C . LEU A 1 92 ? 2.000 -6.026 -11.925 1.00 91.50 92 LEU A C 1
ATOM 7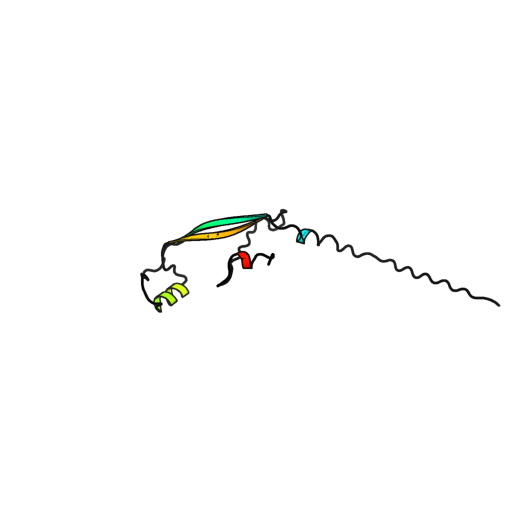12 O O . LEU A 1 92 ? 1.063 -6.667 -11.450 1.00 91.50 92 LEU A O 1
ATOM 716 N N . GLN A 1 93 ? 3.239 -6.112 -11.438 1.00 91.62 93 GLN A N 1
ATOM 717 C CA . GLN A 1 93 ? 3.579 -6.871 -10.234 1.00 91.62 93 GLN A CA 1
ATOM 718 C C . GLN A 1 93 ? 3.607 -5.940 -9.017 1.00 91.62 93 GLN A C 1
ATOM 720 O O . GLN A 1 93 ? 4.468 -5.069 -8.909 1.00 91.62 93 GLN A O 1
ATOM 725 N N . LEU A 1 94 ? 2.682 -6.148 -8.078 1.00 93.94 94 LEU A N 1
ATOM 726 C CA . LEU A 1 94 ? 2.641 -5.401 -6.822 1.00 93.94 94 LEU A CA 1
ATOM 727 C C . LEU A 1 94 ? 3.408 -6.147 -5.724 1.00 93.94 94 LEU A C 1
ATOM 729 O O . LEU A 1 94 ? 3.098 -7.296 -5.415 1.00 93.94 94 LEU A O 1
ATOM 733 N N . MET A 1 95 ? 4.376 -5.473 -5.104 1.00 93.56 95 MET A N 1
ATOM 734 C CA . MET A 1 95 ? 5.168 -6.011 -3.995 1.00 93.56 95 MET A CA 1
ATOM 735 C C . MET A 1 95 ? 4.886 -5.212 -2.722 1.00 93.56 95 MET A C 1
ATOM 737 O O . MET A 1 95 ? 5.143 -4.011 -2.663 1.00 93.56 95 MET A O 1
ATOM 741 N N . VAL A 1 96 ? 4.355 -5.882 -1.698 1.00 93.75 96 VAL A N 1
ATOM 742 C CA . VAL A 1 96 ? 4.015 -5.278 -0.400 1.00 93.75 96 VAL A CA 1
ATOM 743 C C . VAL A 1 96 ? 4.898 -5.906 0.668 1.00 93.75 96 VAL A C 1
ATOM 745 O O . VAL A 1 96 ? 5.041 -7.123 0.727 1.00 93.75 96 VAL A O 1
ATOM 748 N N . HIS A 1 97 ? 5.564 -5.080 1.468 1.00 93.50 97 HIS A N 1
ATOM 749 C CA . HIS A 1 97 ? 6.486 -5.556 2.497 1.00 93.50 97 HIS A CA 1
ATOM 750 C C . HIS A 1 97 ? 5.747 -6.080 3.738 1.00 93.50 97 HIS A C 1
ATOM 752 O O . HIS A 1 97 ? 4.579 -5.767 3.977 1.00 93.50 97 HIS A O 1
ATOM 758 N N . GLY A 1 98 ? 6.456 -6.863 4.553 1.00 91.69 98 GLY A N 1
ATOM 759 C CA . GLY A 1 98 ? 5.969 -7.306 5.859 1.00 91.69 98 GLY A CA 1
ATOM 760 C C . GLY A 1 98 ? 6.080 -6.231 6.945 1.00 91.69 98 GLY A C 1
ATOM 761 O O . GLY A 1 98 ? 6.589 -5.130 6.721 1.00 91.69 98 GLY A O 1
ATOM 762 N N . ALA A 1 99 ? 5.631 -6.571 8.154 1.00 91.19 99 ALA A N 1
ATOM 763 C CA . ALA A 1 99 ? 5.803 -5.717 9.328 1.00 91.19 99 ALA A CA 1
ATOM 764 C C . ALA A 1 99 ? 7.292 -5.440 9.603 1.00 91.19 99 ALA A C 1
ATOM 766 O O . ALA A 1 99 ? 8.136 -6.307 9.388 1.00 91.19 99 ALA A O 1
ATOM 767 N N . SER A 1 100 ? 7.598 -4.235 10.089 1.00 93.44 100 SER A N 1
ATOM 768 C CA . SER A 1 100 ? 8.963 -3.760 10.393 1.00 93.44 100 SER A CA 1
ATOM 769 C C . SER A 1 100 ? 9.892 -3.557 9.188 1.00 93.44 100 SER A C 1
ATOM 771 O O . SER A 1 100 ? 11.039 -3.157 9.372 1.00 93.44 100 SER A O 1
ATOM 773 N N . PHE A 1 101 ? 9.406 -3.774 7.966 1.00 93.44 101 PHE A N 1
ATOM 774 C CA . PHE A 1 101 ? 10.127 -3.483 6.728 1.00 93.44 101 PHE A CA 1
ATOM 775 C C . PHE A 1 101 ? 9.525 -2.272 6.004 1.00 93.44 101 PHE A C 1
ATOM 777 O O . PHE A 1 101 ? 8.516 -1.711 6.427 1.00 93.44 101 PHE A O 1
ATOM 784 N N . ASN A 1 102 ? 10.164 -1.857 4.911 1.00 92.25 102 ASN A N 1
ATOM 785 C CA . ASN A 1 102 ? 9.666 -0.836 3.992 1.00 92.25 102 ASN A CA 1
ATOM 786 C C . ASN A 1 102 ? 9.869 -1.306 2.537 1.00 92.25 102 ASN A C 1
ATOM 788 O O . ASN A 1 102 ? 10.299 -2.439 2.301 1.00 92.25 102 ASN A O 1
ATOM 792 N N . LYS A 1 103 ? 9.578 -0.442 1.555 1.00 90.88 103 LYS A N 1
ATOM 793 C CA . LYS A 1 103 ? 9.695 -0.765 0.120 1.00 90.88 103 LYS A CA 1
ATOM 794 C C . LYS A 1 103 ? 11.080 -1.276 -0.316 1.00 90.88 103 LYS A C 1
ATOM 796 O O . LYS A 1 103 ? 11.158 -1.996 -1.304 1.00 90.88 103 LYS A O 1
ATOM 801 N N . ASN A 1 104 ? 12.143 -0.994 0.443 1.00 90.12 104 ASN A N 1
ATOM 802 C CA . ASN A 1 104 ? 13.500 -1.460 0.147 1.00 90.12 104 ASN A CA 1
ATOM 803 C C . ASN A 1 104 ? 13.697 -2.964 0.383 1.00 90.12 104 ASN A C 1
ATOM 805 O O . ASN A 1 104 ? 14.657 -3.522 -0.129 1.00 90.12 104 ASN A O 1
ATOM 809 N N . MET A 1 105 ? 12.804 -3.638 1.121 1.00 90.88 105 MET A N 1
ATOM 810 C CA . MET A 1 105 ? 12.864 -5.095 1.330 1.00 90.88 105 MET A CA 1
ATOM 811 C C . MET A 1 105 ? 12.890 -5.879 0.013 1.00 90.88 105 MET A C 1
ATOM 813 O O . MET A 1 105 ? 13.479 -6.952 -0.062 1.00 90.88 105 MET A O 1
ATOM 817 N N . TRP A 1 106 ? 12.227 -5.344 -1.011 1.00 89.25 106 TRP A N 1
ATOM 818 C CA . TRP A 1 106 ? 12.118 -5.966 -2.326 1.00 89.25 106 TRP A CA 1
ATOM 819 C C . TRP A 1 106 ? 13.186 -5.480 -3.312 1.00 89.25 106 TRP A C 1
ATOM 821 O O . TRP A 1 106 ? 13.210 -5.936 -4.453 1.00 89.25 106 TRP A O 1
ATOM 831 N N . ASP A 1 107 ? 14.064 -4.562 -2.901 1.00 82.56 107 ASP A N 1
ATOM 832 C CA . ASP A 1 107 ? 15.148 -4.074 -3.746 1.00 82.56 107 ASP A CA 1
ATOM 833 C C . ASP A 1 107 ? 16.365 -5.001 -3.619 1.00 82.56 107 ASP A C 1
ATOM 835 O O . ASP A 1 107 ? 16.952 -5.151 -2.551 1.00 82.56 107 ASP A O 1
ATOM 839 N N . SER A 1 108 ? 16.752 -5.626 -4.731 1.00 65.06 108 SER A N 1
ATOM 840 C CA . SER A 1 108 ? 17.862 -6.591 -4.819 1.00 65.06 108 SER A CA 1
ATOM 841 C C . SER A 1 108 ? 19.269 -6.008 -4.589 1.00 65.06 108 SER A C 1
ATOM 843 O O . SER A 1 108 ? 20.253 -6.717 -4.778 1.00 65.06 108 SER A O 1
ATOM 845 N N . GLN A 1 109 ? 19.392 -4.720 -4.246 1.00 57.31 109 GLN A N 1
ATOM 846 C CA . GLN A 1 109 ? 20.678 -4.021 -4.105 1.00 57.31 109 GLN A CA 1
ATOM 847 C C . GLN A 1 109 ? 21.192 -3.857 -2.668 1.00 57.31 109 GLN A C 1
ATOM 849 O O . GLN A 1 109 ? 22.092 -3.044 -2.447 1.00 57.31 109 GLN A O 1
ATOM 854 N N . TYR A 1 110 ? 20.651 -4.617 -1.716 1.00 46.69 110 TYR A N 1
ATOM 855 C CA . TYR A 1 110 ? 21.240 -4.761 -0.382 1.00 46.69 110 TYR A CA 1
ATOM 856 C C . TYR A 1 110 ? 22.084 -6.028 -0.269 1.00 46.69 110 TYR A C 1
ATOM 858 O O . TYR A 1 110 ? 21.601 -7.100 -0.696 1.00 46.69 110 TYR A O 1
#

Sequence (110 aa):
MRLSAILLATQTLQRPVMAWVGLQSVLSRPACYDSDVTVHVSKTTDQSFVNQVYDLDILYALAGKQILVSNSYNISSRLCEPLQTNTHSDTLQLMVHGASFNKNMWDSQY

Secondary structure (DSSP, 8-state):
--------------------SSSGGGS-PPEEEEEEEEEEE----SS--TT----HHHHHHHHTT---S-EEEEEEEEEEE-SS--TTTT--------TT--GGGG-TT-

Organism: NCBI:txid293559

pLDDT: mean 77.62, std 18.39, range [40.0, 96.38]

Foldseek 3Di:
DDDDDDDDDDDDPDDPPPPPPPPPLVPDFFDKDKDKDKDWDAFPDPDACPPDDDDVVVVVCVVVVTDRHTDIDIAIDMDTQRPDDDPCNVDDDDDDDDPPDHRCVPPPPD

=== Feature glossary ===
A reading guide for the features in this record.

Start from the sequence.

  · Sequence gives the ch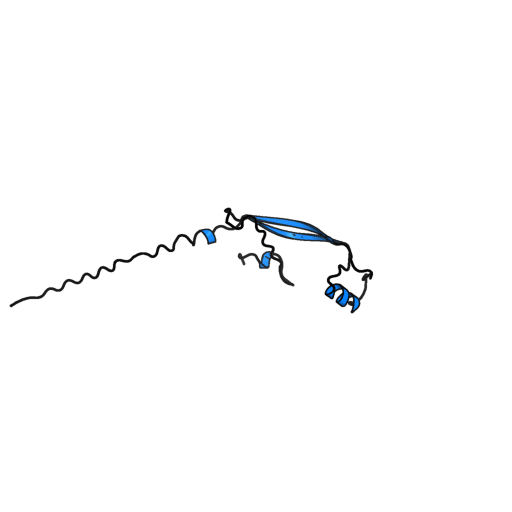ain of amino acids in standard one-letter code (A=alanine, C=cysteine, …, Y=tyrosine), read N→C. It is the only feature that is directly encoded by the gene; all structural features are derived from the folded form of this sequence.

Fold it, and you get atomic coordinates and the backbone conformation that goes with them.

  · Structure coordinates are given as an mmCIF _atom_site loop: one row per atom with element, residue name, chain id, sequence number, and x/y/z position in Å. Only the four main-chain atoms per residue are included here; side chains are omitted to keep the record compact.

  · Backbone dihedral angles. Every residue except chain termini has a φ (preceding-C → N → Cα → C) and a ψ (N → Cα → C → next-N). They are reported in degrees following the IUPAC sign convention. Secondary structure is essentially a statement about which (φ, ψ) basin each residue occupies.

  · Eight-state secondary structure (DSSP): H is the canonical α-helix, G the tighter 3₁₀-helix, I the wider π-helix; E/B are β-structure, T and S are turns and bends, and '-' is everything else. DSSP derives these from the pattern of main-chain N–H···O=C hydrogen bonds, not from the sequence.

  · SS3 is a coarse helix/strand/coil call (letters a/b/c) made by the P-SEA algorithm from inter-Cα distances and dihedrals. It is less detailed than DSSP but needs only Cα positions.

Summarize the fold with a handful of shape descriptors and a per-residue structural alphabet.

  · Radius of gyration (Rg) is the root-mean-square distance of Cα atoms from their centroid — a single number for overall size and compactness. A globular domain of N residues has Rg ≈ 2.2·N^0.38 Å; an extended or disordered chain has a much larger Rg. The Cα contact count is the number of residue pairs whose Cα atoms are within 8 Å and are more than four positions apart in sequence — a standard proxy for tertiary packing density. The bounding box is the smallest axis-aligned box enclosing all Cα atoms.

  · 3Di is Foldseek's structural alphabet. Each residue is assigned one of twenty discrete states based on how its Cα sits relative to its spatial (not sequential) neighbors. Aligning 3Di strings finds structural homologs roughly as well as full 3D superposition, but orders of magnitude faster.

  · Solvent-accessible surface area (SASA) is the area in Å² traced out by the centre of a 1.4 Å probe sphere (a water molecule) rolled over the protein's van der Waals surface (Shrake–Rupley / Lee–Richards construction). Buried residues have near-zero SASA; fully exposed residues can exceed 200 Å². The total SASA scales roughly with the number of surface residues.

Ask how reliable the model is.

  · For AlphaFold models, the B-factor field carries pLDDT — the model's own estimate of local accuracy on a 0–100 scale. Regions with pLDDT<50 should be treated as essentially unmodeled; they often correspond to intrinsically disordered segments.

  · For experimental (PDB) structures, the B-factor (temperature factor) quantifies the positional spread of each atom in the crystal — a combination of thermal vibration and static disorder — in units of Å². High B-factors mark flexible loops or poorly resolved regions; low B-factors mark the rigid, well-ordered core.

  · Predicted Aligned Error (PAE) is an AlphaFold confidence matrix: entry (i, j) is the expected error in the position of residue j, in ångströms, when the prediction is superimposed on the true structure at residue i. Low PAE within a block of residues means that block is internally rigid and well-predicted; high PAE between two blocks means their relative placement is uncertain even if each block individually is confident.

Place it in context: what it resembles, what it is annotated as, and how it looks.

  · Structural nearest neighbors (via Foldseek easy-search vs the PDB). Reported per hit: target PDB id, E-value, and alignment TM-score. A TM-score above ~0.5 is the conventional threshold for 'same fold'.

  · Functional annotations link the protein to curated databases. InterPro entries identify conserved domains and families by matching the sequence against member-database signatures (Pfam, PROSITE, CDD, …). Gene Ontology (GO) terms describe molecular function, biological process, and cellular component in a controlled vocabulary. CATH places the structure in a hierarchical fold classification (Class/Architecture/Topology/Homologous-superfamily). The organism is the source species.

  · The contact map is a binary N×N matrix image: pixel (i, j) is dark where Cα_i and Cα_j are within 8 Å and |i−j|>4. 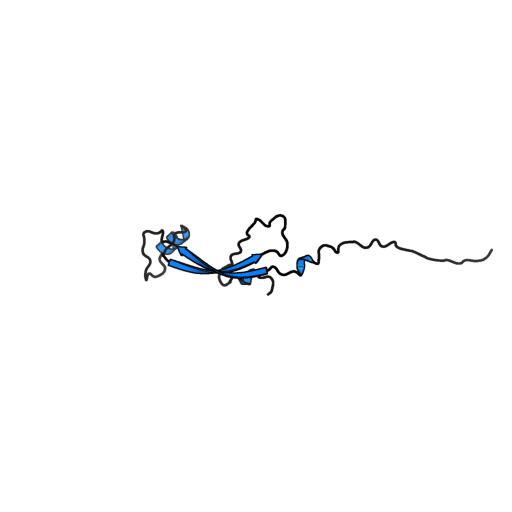Because the |i−j|>4 filter removes local helical contacts, off-diagonal stripes parallel to the main diagonal indicate parallel β-sheets; stripes perpendicular to it indicate antiparallel β-sheets. The Ramachandran plot scatters every residue's (φ, ψ) pair against the sterically allowed regions. The PAE heatmap renders the predicted-aligned-error matrix.

  · Six rendered views show the 3D structure from the faces of a cube — i.e. along ±x, ±y, ±z. Rendering representation is drawn randomly per protein from cartoon (secondary-structure ribbons), sticks (backbone bonds), or molecular surface; coloring is either N→C rainbow (blue at the N-terminus through red at the C-terminus) or one color per chain.